Protein AF-A0A0E9MU02-F1 (afdb_monomer_lite)

Sequence (56 aa):
MGILKQLAEYLYLRKKDPQAPKSKWISYMHGINRISILMFAAALLFMLIRFLFFRR

Secondary structure (DSSP, 8-state):
--HHHHHHHHTTSSPPPTTS---HHHHHHHHHHHHHHHHHHHHHHHHHHHHHHS--

Radius of gyration: 16.81 Å; chains: 1; bounding box: 32×21×48 Å

Foldseek 3Di:
DDPVVVVCVVVVVDPDDPPPDPDPVVVVVVVVVVVVVVVVVVVVVVVVCCVPPVPD

Structure (mmCIF, N/CA/C/O backbone):
data_AF-A0A0E9MU02-F1
#
_entry.id   AF-A0A0E9MU02-F1
#
loop_
_atom_site.group_PDB
_atom_site.id
_atom_site.type_symbol
_atom_site.label_atom_id
_atom_site.label_alt_id
_atom_site.label_comp_id
_atom_site.label_asym_id
_atom_site.label_entity_id
_atom_site.label_seq_id
_atom_site.pdbx_PDB_ins_code
_atom_site.Cartn_x
_atom_site.Cartn_y
_atom_site.Cartn_z
_atom_site.occupancy
_atom_site.B_iso_or_equiv
_atom_site.auth_seq_id
_atom_site.auth_comp_id
_atom_site.auth_asym_id
_atom_site.auth_atom_id
_atom_site.pdbx_PDB_model_num
ATOM 1 N N . MET A 1 1 ? -7.915 -4.625 -22.719 1.00 65.69 1 MET A N 1
ATOM 2 C CA . MET A 1 1 ? -7.667 -4.886 -21.284 1.00 65.69 1 MET A CA 1
ATOM 3 C C . MET A 1 1 ? -9.000 -5.203 -20.629 1.00 65.69 1 MET A C 1
ATOM 5 O O . MET A 1 1 ? -9.859 -4.339 -20.629 1.00 65.69 1 MET A O 1
ATOM 9 N N . GLY A 1 2 ? -9.221 -6.436 -20.171 1.00 83.69 2 GLY A N 1
ATOM 10 C CA . GLY A 1 2 ? -10.452 -6.794 -19.455 1.00 83.69 2 GLY A CA 1
ATOM 11 C C . GLY A 1 2 ? -10.217 -6.752 -17.949 1.00 83.69 2 GLY A C 1
ATOM 12 O O . GLY A 1 2 ? -9.185 -7.250 -17.499 1.00 83.69 2 GLY A O 1
ATOM 13 N N . ILE A 1 3 ? -11.166 -6.214 -17.179 1.00 82.75 3 ILE A N 1
ATOM 14 C CA . ILE A 1 3 ? -11.097 -6.145 -15.705 1.00 82.75 3 ILE A CA 1
ATOM 15 C C . ILE A 1 3 ? -10.824 -7.539 -15.114 1.00 82.75 3 ILE A C 1
ATOM 17 O O . ILE A 1 3 ? -9.952 -7.700 -14.264 1.00 82.75 3 ILE A O 1
ATOM 21 N N . LEU A 1 4 ? -11.475 -8.573 -15.655 1.00 85.75 4 LEU A N 1
ATOM 22 C CA . LEU A 1 4 ? -11.280 -9.968 -15.245 1.00 85.75 4 LEU A CA 1
ATOM 23 C C . LEU A 1 4 ? -9.854 -10.487 -15.507 1.00 85.75 4 LEU A C 1
ATOM 25 O O . LEU A 1 4 ? -9.304 -11.215 -14.685 1.00 85.75 4 LEU A O 1
ATOM 29 N N . LYS A 1 5 ? -9.219 -10.084 -16.621 1.00 84.25 5 LYS A N 1
ATOM 30 C CA . LYS A 1 5 ? -7.823 -10.453 -16.931 1.00 84.25 5 LYS A CA 1
ATOM 31 C C . LYS A 1 5 ? -6.868 -9.819 -15.915 1.00 84.25 5 LYS A C 1
ATOM 33 O O . LYS A 1 5 ? -5.973 -10.495 -15.422 1.00 84.25 5 LYS A O 1
ATOM 38 N N . GLN A 1 6 ? -7.091 -8.550 -15.576 1.00 80.44 6 GLN A N 1
ATOM 39 C CA . GLN A 1 6 ? -6.271 -7.821 -14.610 1.00 80.44 6 GLN A CA 1
ATOM 40 C C . GLN A 1 6 ? -6.409 -8.388 -13.191 1.00 80.44 6 GLN A C 1
ATOM 42 O O . GLN A 1 6 ? -5.404 -8.531 -12.501 1.00 80.44 6 GLN A O 1
ATOM 47 N N . LEU A 1 7 ? -7.622 -8.771 -12.775 1.00 83.88 7 LEU A N 1
ATOM 48 C CA . LEU A 1 7 ? -7.845 -9.441 -11.489 1.00 83.88 7 LEU A CA 1
ATOM 49 C C . LEU A 1 7 ? -7.144 -10.806 -11.427 1.00 83.88 7 LEU A C 1
ATOM 51 O O . LEU A 1 7 ? -6.478 -11.098 -10.438 1.00 83.88 7 LEU A O 1
ATOM 55 N N . ALA A 1 8 ? -7.225 -11.614 -12.489 1.00 86.50 8 ALA A N 1
ATOM 56 C CA . ALA A 1 8 ? -6.544 -12.910 -12.548 1.00 86.50 8 ALA A CA 1
ATOM 57 C C . ALA A 1 8 ? -5.008 -12.781 -12.493 1.00 86.50 8 ALA A C 1
ATOM 59 O O . ALA A 1 8 ? -4.345 -13.586 -11.842 1.00 86.50 8 ALA A O 1
ATOM 60 N N . GLU A 1 9 ? -4.437 -11.763 -13.141 1.00 84.62 9 GLU A N 1
ATOM 61 C CA . GLU A 1 9 ? -3.003 -11.451 -13.044 1.00 84.62 9 GLU A CA 1
ATOM 62 C C . GLU A 1 9 ? -2.616 -10.955 -11.642 1.00 84.62 9 GLU A C 1
ATOM 64 O O . GLU A 1 9 ? -1.559 -11.319 -11.130 1.00 84.62 9 GLU A O 1
ATOM 69 N N . TYR A 1 10 ? -3.477 -10.161 -10.997 1.00 79.00 10 TYR A N 1
ATOM 70 C CA . TYR A 1 10 ? -3.242 -9.630 -9.651 1.00 79.00 10 TYR A CA 1
ATOM 71 C C . TYR A 1 10 ? -3.302 -10.714 -8.565 1.00 79.00 10 TYR A C 1
ATOM 73 O O . TYR A 1 10 ? -2.515 -10.688 -7.622 1.00 79.00 10 TYR A O 1
ATOM 81 N N . LEU A 1 11 ? -4.196 -11.695 -8.724 1.00 84.75 11 LEU A N 1
ATOM 82 C CA . LEU A 1 11 ? -4.305 -12.875 -7.859 1.00 84.75 11 LEU A CA 1
ATOM 83 C C . LEU A 1 11 ? -3.271 -13.967 -8.188 1.00 84.75 11 LEU A C 1
ATOM 85 O O . LEU A 1 11 ? -3.348 -15.060 -7.638 1.00 84.75 11 LEU A O 1
ATOM 89 N N . TYR A 1 12 ? -2.325 -13.699 -9.096 1.00 80.06 12 TYR A N 1
ATOM 90 C CA . TYR A 1 12 ? -1.329 -14.661 -9.586 1.00 80.06 12 TYR A CA 1
ATOM 91 C C . TYR A 1 12 ? -1.919 -15.943 -10.210 1.00 80.06 12 TYR A C 1
ATOM 93 O O . TYR A 1 12 ? -1.190 -16.898 -10.465 1.00 80.06 12 TYR A O 1
ATOM 101 N N . LEU A 1 13 ? -3.216 -15.956 -10.538 1.00 87.25 13 LEU A N 1
ATOM 102 C CA . LEU A 1 13 ? -3.899 -17.064 -11.222 1.00 87.25 13 LEU A CA 1
ATOM 103 C C . LEU A 1 13 ? -3.494 -17.165 -12.698 1.00 87.25 13 LEU A C 1
ATOM 105 O O . LEU A 1 13 ? -3.735 -18.173 -13.360 1.00 87.25 13 LEU A O 1
ATOM 109 N N . ARG A 1 14 ? -2.889 -16.102 -13.232 1.00 81.50 14 ARG A N 1
ATOM 110 C CA . ARG A 1 14 ? -2.412 -16.025 -14.608 1.00 81.50 14 ARG A CA 1
ATOM 111 C C . ARG A 1 14 ? -1.046 -15.354 -14.663 1.00 81.50 14 ARG A C 1
ATOM 113 O O . ARG A 1 14 ? -0.798 -14.361 -13.984 1.00 81.50 14 ARG A O 1
ATOM 120 N N . LYS A 1 15 ? -0.164 -15.877 -15.520 1.00 77.06 15 LYS A N 1
ATOM 121 C CA . LYS A 1 15 ? 1.151 -15.282 -15.780 1.00 77.06 15 LYS A CA 1
ATOM 122 C C . LYS A 1 15 ? 0.984 -13.880 -16.374 1.00 77.06 15 LYS A C 1
ATOM 124 O O . LYS A 1 15 ? 0.196 -13.693 -17.302 1.00 77.06 15 LYS A O 1
ATOM 129 N N . LYS A 1 16 ? 1.749 -12.922 -15.844 1.00 78.56 16 LYS A N 1
ATOM 130 C CA . LYS A 1 16 ? 1.784 -11.536 -16.324 1.00 78.56 16 LYS A CA 1
ATOM 131 C C . LYS A 1 16 ? 2.155 -11.487 -17.807 1.00 78.56 16 LYS A C 1
ATOM 133 O O . LYS A 1 16 ? 3.002 -12.262 -18.256 1.00 78.56 16 LYS A O 1
ATOM 138 N N . ASP A 1 17 ? 1.535 -10.564 -18.536 1.00 80.06 17 ASP A N 1
ATOM 139 C CA . ASP A 1 17 ? 1.764 -10.376 -19.967 1.00 80.06 17 ASP A CA 1
ATOM 140 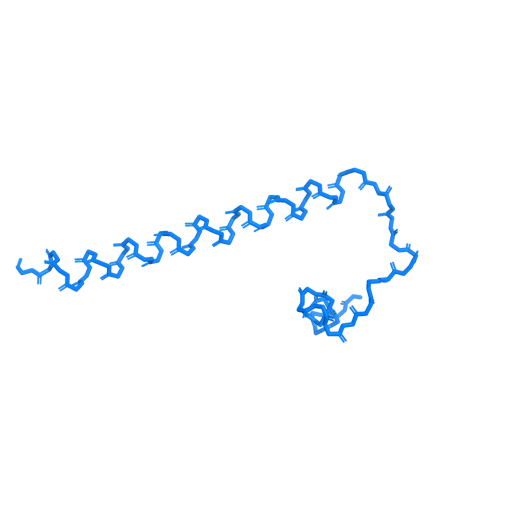C C . ASP A 1 17 ? 3.267 -10.165 -20.277 1.00 80.06 17 ASP A C 1
ATOM 142 O O . ASP A 1 17 ? 3.869 -9.217 -19.756 1.00 80.06 17 ASP A O 1
ATOM 146 N N . PRO A 1 18 ? 3.905 -11.035 -21.086 1.00 77.69 18 PRO A N 1
ATOM 147 C CA . PRO A 1 18 ? 5.329 -10.932 -21.399 1.00 77.69 18 PRO A CA 1
ATOM 148 C C . PRO A 1 18 ? 5.672 -9.710 -22.262 1.00 77.69 18 PRO A C 1
ATOM 150 O O . PRO A 1 18 ? 6.830 -9.291 -22.255 1.00 77.69 18 PRO A O 1
ATOM 153 N N . GLN A 1 19 ? 4.689 -9.122 -22.957 1.00 81.31 19 GLN A N 1
ATOM 154 C CA . GLN A 1 19 ? 4.855 -7.892 -23.737 1.00 81.31 19 GLN A CA 1
ATOM 155 C C . GLN A 1 19 ? 4.579 -6.624 -22.916 1.00 81.31 19 GLN A C 1
ATOM 157 O O . GLN A 1 19 ? 4.634 -5.515 -23.448 1.00 81.31 19 GLN A O 1
ATOM 162 N N . ALA A 1 20 ? 4.285 -6.756 -21.616 1.00 78.56 20 ALA A N 1
ATOM 163 C CA . ALA A 1 20 ? 4.060 -5.598 -20.765 1.00 78.56 20 ALA A CA 1
ATOM 164 C C . ALA A 1 20 ? 5.319 -4.709 -20.711 1.00 78.56 20 ALA A C 1
ATOM 166 O O . ALA A 1 20 ? 6.428 -5.227 -20.522 1.00 78.56 20 ALA A O 1
ATOM 167 N N . PRO A 1 21 ? 5.167 -3.375 -20.810 1.00 78.19 21 PRO A N 1
ATOM 168 C CA . PRO A 1 21 ? 6.294 -2.465 -20.716 1.00 78.19 21 PRO A CA 1
ATOM 169 C C . PRO A 1 21 ? 7.029 -2.670 -19.387 1.00 78.19 21 PRO A C 1
ATOM 171 O O . PRO A 1 21 ? 6.451 -2.583 -18.302 1.00 78.19 21 PRO A O 1
ATOM 174 N N . LYS A 1 22 ? 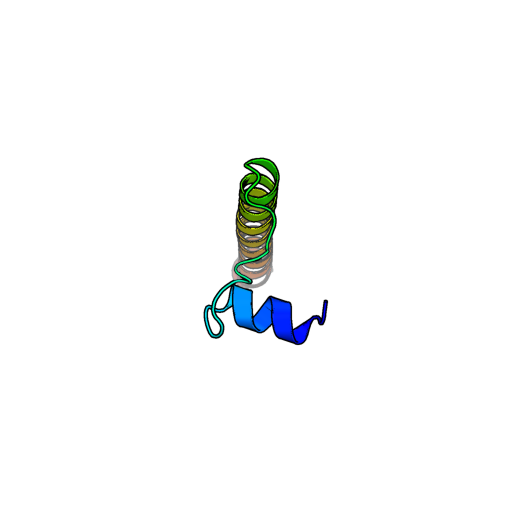8.328 -2.967 -19.467 1.00 77.31 22 LYS A N 1
ATOM 175 C CA . LYS A 1 22 ? 9.194 -3.175 -18.299 1.00 77.31 22 LYS A CA 1
ATOM 176 C C . LYS A 1 22 ? 9.799 -1.843 -17.864 1.00 77.31 22 LYS A C 1
ATOM 178 O O . LYS A 1 22 ? 11.006 -1.648 -17.937 1.00 77.31 22 LYS A O 1
ATOM 183 N N . SER A 1 23 ? 8.951 -0.899 -17.455 1.00 86.12 23 SER A N 1
ATOM 184 C CA . SER A 1 23 ? 9.407 0.394 -16.936 1.00 86.12 23 SER A CA 1
ATOM 185 C C . SER A 1 23 ? 9.39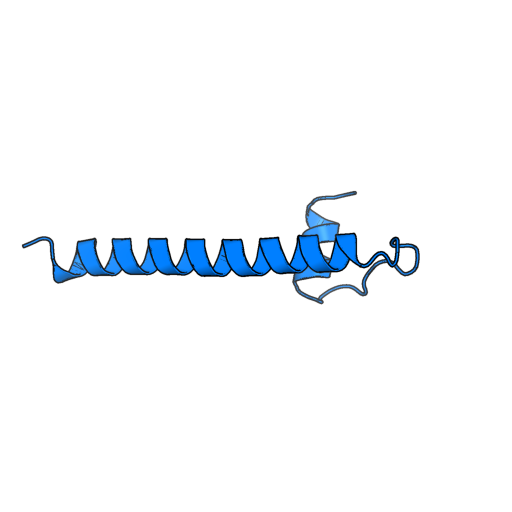2 0.415 -15.406 1.00 86.12 23 SER A 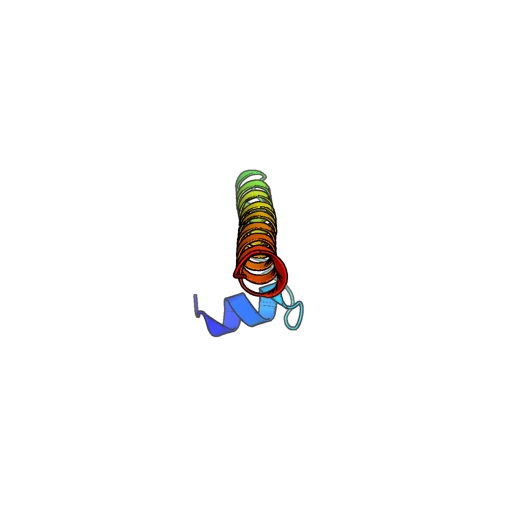C 1
ATOM 187 O O . SER A 1 23 ? 8.516 -0.172 -14.763 1.00 86.12 23 SER A O 1
ATOM 189 N N . LYS A 1 24 ? 10.349 1.134 -14.804 1.00 85.81 24 LYS A N 1
ATOM 190 C CA . LYS A 1 24 ? 10.376 1.368 -13.349 1.00 85.81 24 LYS A CA 1
ATOM 191 C C . LYS A 1 24 ? 9.093 2.063 -12.867 1.00 85.81 24 LYS A C 1
ATOM 193 O O . LYS A 1 24 ? 8.580 1.729 -11.804 1.00 85.81 24 LYS A O 1
ATOM 198 N N . TRP A 1 25 ? 8.518 2.935 -13.697 1.00 87.25 25 TRP A N 1
ATOM 199 C CA . TRP A 1 25 ? 7.260 3.644 -13.441 1.00 87.25 25 TRP A CA 1
ATOM 200 C C . TRP A 1 25 ? 6.072 2.709 -13.189 1.00 87.25 25 TRP A C 1
ATOM 202 O O . TRP A 1 25 ? 5.291 2.944 -12.272 1.00 87.25 25 TRP A O 1
ATOM 212 N N . ILE A 1 26 ? 5.969 1.603 -13.931 1.00 85.38 26 ILE A N 1
ATOM 213 C CA . ILE A 1 26 ? 4.895 0.614 -13.741 1.00 85.38 26 ILE A CA 1
ATOM 214 C C . ILE A 1 26 ? 5.055 -0.131 -12.411 1.00 85.38 26 ILE A C 1
ATOM 216 O O . ILE A 1 26 ? 4.062 -0.431 -11.746 1.00 85.38 26 ILE A O 1
ATOM 220 N N . SER A 1 27 ? 6.295 -0.393 -11.988 1.00 82.50 27 SER A N 1
ATOM 221 C CA . SER A 1 27 ? 6.566 -0.969 -10.668 1.00 82.50 27 SER A CA 1
ATOM 222 C C . SER A 1 27 ? 6.183 -0.004 -9.544 1.00 82.50 27 SER A C 1
ATOM 224 O O . SER A 1 27 ? 5.566 -0.428 -8.568 1.00 82.50 27 SER A O 1
ATOM 226 N N . TYR A 1 28 ? 6.492 1.290 -9.692 1.00 90.56 28 TYR A N 1
ATOM 227 C CA . TYR A 1 28 ? 6.083 2.314 -8.726 1.00 90.56 28 TYR A CA 1
ATOM 228 C C . TYR A 1 28 ? 4.563 2.454 -8.648 1.00 90.56 28 TYR A C 1
ATOM 230 O O . TYR A 1 28 ? 4.018 2.477 -7.549 1.00 90.56 28 TYR A O 1
ATOM 238 N N . MET A 1 29 ? 3.867 2.436 -9.786 1.00 89.81 29 MET A N 1
ATOM 239 C CA . MET A 1 29 ? 2.404 2.462 -9.831 1.00 89.81 29 MET A CA 1
ATOM 240 C C . MET A 1 29 ? 1.790 1.279 -9.063 1.00 89.81 29 MET A C 1
ATOM 242 O O . MET A 1 29 ? 0.850 1.451 -8.291 1.00 89.81 29 MET A O 1
ATOM 246 N N . HIS A 1 30 ? 2.361 0.077 -9.207 1.00 85.94 30 HIS A N 1
ATOM 247 C CA . HIS A 1 30 ? 1.939 -1.089 -8.426 1.00 85.94 30 HIS A CA 1
ATOM 248 C C . HIS A 1 30 ? 2.249 -0.944 -6.929 1.00 85.94 30 HIS A C 1
ATOM 250 O O . HIS A 1 30 ? 1.442 -1.356 -6.098 1.00 85.94 30 HIS A O 1
ATOM 256 N N . GLY A 1 31 ? 3.394 -0.353 -6.579 1.00 89.31 31 GLY A N 1
ATOM 257 C CA . GLY A 1 31 ? 3.752 -0.046 -5.194 1.00 89.31 31 GLY A CA 1
ATOM 258 C C . GLY A 1 31 ? 2.744 0.895 -4.537 1.00 89.31 31 GLY A C 1
ATOM 259 O O . GLY A 1 31 ? 2.241 0.592 -3.458 1.00 89.31 31 GLY A O 1
ATOM 260 N N . ILE A 1 32 ? 2.377 1.975 -5.231 1.00 94.88 32 ILE A N 1
ATOM 261 C CA . ILE A 1 32 ? 1.366 2.933 -4.770 1.00 94.88 32 ILE A CA 1
ATOM 262 C C . ILE A 1 32 ? 0.013 2.237 -4.573 1.00 94.88 32 ILE A C 1
ATOM 264 O O . ILE A 1 32 ? -0.592 2.391 -3.515 1.00 94.88 32 ILE A O 1
ATOM 268 N N . ASN A 1 33 ? -0.427 1.393 -5.516 1.00 93.25 33 ASN A N 1
ATOM 269 C CA . ASN A 1 33 ? -1.669 0.6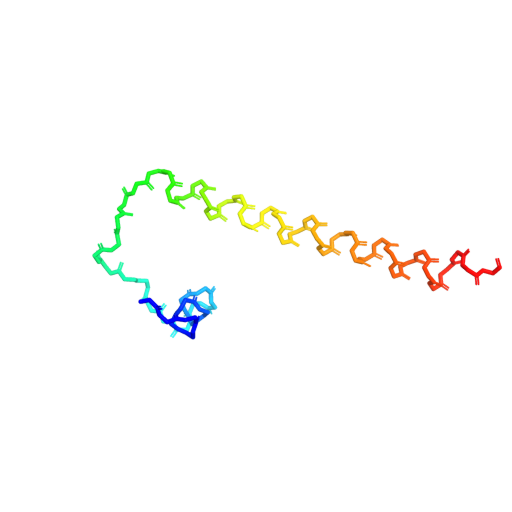30 -5.350 1.00 93.25 33 ASN A CA 1
ATOM 270 C C . ASN A 1 33 ? -1.637 -0.282 -4.113 1.00 93.25 33 ASN A C 1
ATOM 272 O O . ASN A 1 33 ? -2.602 -0.312 -3.351 1.00 93.25 33 ASN A O 1
ATOM 276 N N . ARG A 1 34 ? -0.526 -0.984 -3.863 1.00 90.69 34 ARG A N 1
ATOM 277 C CA . ARG A 1 34 ? -0.376 -1.827 -2.663 1.00 90.69 34 ARG A CA 1
ATOM 278 C C . ARG A 1 34 ? -0.480 -1.004 -1.379 1.00 90.69 34 ARG A C 1
ATOM 280 O O . ARG A 1 34 ? -1.220 -1.392 -0.481 1.00 90.69 34 ARG A O 1
ATOM 287 N N . ILE A 1 35 ? 0.202 0.142 -1.317 1.00 95.75 35 ILE A N 1
ATOM 288 C CA . ILE A 1 35 ? 0.136 1.054 -0.164 1.00 95.75 35 ILE A CA 1
ATOM 289 C C . ILE A 1 35 ? -1.295 1.568 0.028 1.00 95.75 35 ILE A C 1
ATOM 291 O O . ILE A 1 35 ? -1.800 1.548 1.146 1.00 95.75 35 ILE A O 1
ATOM 295 N N . SER A 1 36 ? -1.979 1.952 -1.053 1.00 95.12 36 SER A N 1
ATOM 296 C CA . SER A 1 36 ? -3.353 2.460 -0.979 1.00 95.12 36 SER A CA 1
ATOM 297 C C . SER A 1 36 ? -4.337 1.426 -0.418 1.00 95.12 36 SER A C 1
ATOM 299 O O . SER A 1 36 ? -5.165 1.774 0.420 1.00 95.12 36 SER A O 1
ATOM 301 N N . ILE A 1 37 ? -4.199 0.146 -0.793 1.00 94.06 37 ILE A N 1
ATOM 302 C CA . ILE A 1 37 ? -5.027 -0.947 -0.261 1.00 94.06 37 ILE A CA 1
ATOM 303 C C . ILE A 1 37 ? -4.759 -1.147 1.233 1.00 94.06 37 ILE A C 1
ATOM 305 O O . ILE A 1 37 ? -5.703 -1.310 2.002 1.00 94.06 37 ILE A O 1
ATOM 309 N N . LEU A 1 38 ? -3.492 -1.097 1.659 1.00 95.12 38 LEU A N 1
ATOM 310 C CA . LEU A 1 38 ? -3.132 -1.220 3.074 1.00 95.12 38 LEU A CA 1
ATOM 311 C C . LEU A 1 38 ? -3.682 -0.054 3.905 1.00 95.12 38 LEU A C 1
ATOM 313 O O . LEU A 1 38 ? -4.269 -0.283 4.960 1.00 95.12 38 LEU A O 1
ATOM 317 N N . MET A 1 39 ? -3.549 1.183 3.418 1.00 97.31 39 MET A N 1
ATOM 318 C CA . MET A 1 39 ? -4.107 2.364 4.085 1.00 97.31 39 MET A C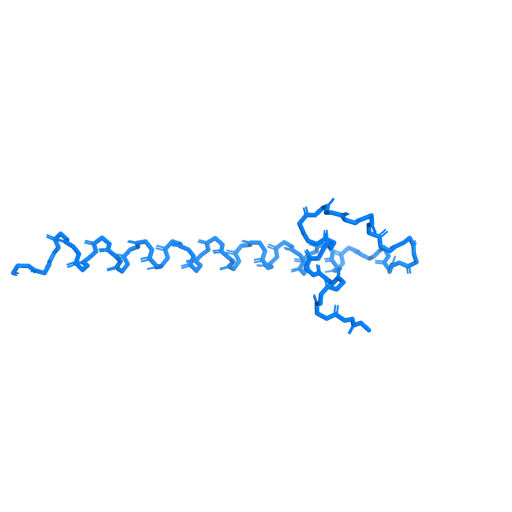A 1
ATOM 319 C C . MET A 1 39 ? -5.635 2.304 4.168 1.00 97.31 39 MET A C 1
ATOM 321 O O . MET A 1 39 ? -6.208 2.597 5.216 1.00 97.31 39 MET A O 1
ATOM 325 N N . PHE A 1 40 ? -6.297 1.884 3.088 1.00 97.19 40 PHE A N 1
ATOM 326 C CA . PHE A 1 40 ? -7.746 1.713 3.059 1.00 97.19 40 PHE A CA 1
ATOM 327 C C . PHE A 1 40 ? -8.212 0.648 4.060 1.00 97.19 40 PHE A C 1
ATOM 329 O O . PHE A 1 40 ? -9.118 0.902 4.853 1.00 97.19 40 PHE A O 1
ATOM 336 N N . ALA A 1 41 ? -7.555 -0.515 4.086 1.00 96.81 41 ALA A N 1
ATOM 337 C CA . ALA A 1 41 ? -7.852 -1.577 5.043 1.00 96.81 41 ALA A CA 1
ATOM 338 C C . ALA A 1 41 ? -7.627 -1.125 6.497 1.00 96.81 41 ALA A C 1
ATOM 340 O O . ALA A 1 41 ? -8.454 -1.413 7.361 1.00 96.81 41 ALA A O 1
ATOM 341 N N . ALA A 1 42 ? -6.558 -0.367 6.767 1.00 97.69 42 ALA A N 1
ATOM 342 C CA . ALA A 1 42 ? -6.298 0.205 8.086 1.00 97.69 42 ALA A CA 1
ATOM 343 C C . ALA A 1 42 ? -7.400 1.191 8.516 1.00 97.69 42 ALA A C 1
ATOM 345 O O . ALA A 1 42 ? -7.858 1.137 9.657 1.00 97.69 42 ALA A O 1
ATOM 346 N N . ALA A 1 43 ? -7.876 2.045 7.605 1.00 98.06 43 ALA A N 1
ATOM 347 C CA . ALA A 1 43 ? -8.979 2.966 7.873 1.00 98.06 43 ALA A CA 1
ATOM 348 C C . ALA A 1 43 ? -10.304 2.229 8.141 1.00 98.06 43 ALA A C 1
ATOM 350 O O . ALA A 1 43 ? -11.023 2.586 9.077 1.00 98.06 43 ALA A O 1
ATOM 351 N N . LEU A 1 44 ? -10.610 1.176 7.371 1.00 97.75 44 LEU A N 1
ATOM 352 C CA . LEU A 1 44 ? -11.773 0.319 7.621 1.00 97.75 44 LEU A CA 1
ATOM 353 C C . LEU A 1 44 ? -11.690 -0.361 8.990 1.00 97.75 44 LEU A C 1
ATOM 355 O O . LEU A 1 44 ? -12.669 -0.356 9.734 1.00 97.75 44 LEU A O 1
ATOM 359 N N . LEU A 1 45 ? -10.523 -0.902 9.346 1.00 97.38 45 LEU A N 1
ATOM 360 C CA . LEU A 1 45 ? -10.307 -1.535 10.644 1.00 97.38 45 LEU A CA 1
ATOM 361 C C . LEU A 1 45 ? -10.465 -0.526 11.787 1.00 97.38 45 LEU A C 1
ATOM 363 O O . LEU A 1 45 ? -11.148 -0.812 12.766 1.00 97.38 45 LEU A O 1
ATOM 367 N N . PHE A 1 46 ? -9.897 0.672 11.641 1.00 97.25 46 PHE A N 1
ATOM 368 C CA . PHE A 1 46 ? -10.060 1.757 12.606 1.00 97.25 46 PHE A CA 1
ATOM 369 C C . PHE A 1 46 ? -11.535 2.134 12.794 1.00 97.25 46 PHE A C 1
ATOM 371 O O . PHE A 1 46 ? -12.010 2.244 13.926 1.00 97.25 46 PHE A O 1
ATOM 378 N N . MET A 1 47 ? -12.280 2.284 11.695 1.00 96.75 47 MET A N 1
ATOM 379 C CA . MET A 1 47 ? -13.709 2.590 11.735 1.00 96.75 47 MET A CA 1
ATOM 380 C C . MET A 1 47 ? -14.506 1.474 12.420 1.00 96.75 47 MET A C 1
ATOM 382 O O . MET A 1 47 ? -15.363 1.766 13.254 1.00 96.75 47 MET A O 1
ATOM 386 N N . LEU A 1 48 ? -14.194 0.210 12.122 1.00 96.75 48 LEU A N 1
ATOM 387 C CA . LEU A 1 48 ? -14.844 -0.953 12.722 1.00 96.75 48 LEU A CA 1
ATOM 388 C C . LEU A 1 48 ? -14.572 -1.043 14.230 1.00 96.75 48 LEU A C 1
ATOM 390 O O . LEU A 1 48 ? -15.507 -1.218 15.008 1.00 96.75 48 LEU A O 1
ATOM 394 N N . ILE A 1 49 ? -13.319 -0.858 14.657 1.00 96.31 49 ILE A N 1
ATOM 395 C CA . ILE A 1 49 ? -12.943 -0.840 16.078 1.00 96.31 49 ILE A CA 1
ATOM 396 C C . ILE A 1 49 ? -13.666 0.302 16.797 1.00 96.31 49 ILE A C 1
ATOM 398 O O . ILE A 1 49 ? -14.255 0.093 17.857 1.00 96.31 49 ILE A O 1
ATOM 402 N N . ARG A 1 50 ? -13.681 1.503 16.207 1.00 94.75 50 ARG A N 1
ATOM 403 C CA . ARG A 1 50 ? -14.416 2.643 16.764 1.00 94.75 50 ARG A CA 1
ATOM 404 C C . ARG A 1 50 ? -15.906 2.331 16.905 1.00 94.75 50 ARG A C 1
ATOM 406 O O . ARG A 1 50 ? -16.495 2.639 17.936 1.00 94.75 50 ARG A O 1
ATOM 413 N N . PHE A 1 51 ? -16.508 1.718 15.890 1.00 95.25 51 PHE A N 1
ATOM 414 C CA . PHE A 1 51 ? -17.924 1.372 15.895 1.00 95.25 51 PHE A CA 1
ATOM 415 C C . PHE A 1 51 ? -18.272 0.315 16.953 1.00 95.25 51 PHE A C 1
ATOM 417 O O . PHE A 1 51 ? -19.281 0.469 17.632 1.00 95.25 51 PHE A O 1
ATOM 424 N N . LEU A 1 52 ? -17.446 -0.722 17.117 1.00 95.00 52 LEU A N 1
ATOM 425 C CA . LEU A 1 52 ? -17.722 -1.830 18.038 1.00 95.00 52 LEU A CA 1
ATOM 426 C C . LEU A 1 52 ? -17.371 -1.520 19.499 1.00 95.00 52 LEU A C 1
ATOM 428 O O . LEU A 1 52 ? -18.092 -1.947 20.396 1.00 95.00 52 LEU A O 1
ATOM 432 N N . PHE A 1 53 ? -16.277 -0.794 19.751 1.00 93.19 53 PHE A N 1
ATOM 433 C CA . PHE A 1 53 ? -15.738 -0.621 21.108 1.00 93.19 53 PHE A CA 1
ATOM 434 C C . PHE A 1 53 ? -15.956 0.775 21.701 1.00 93.19 53 PHE A C 1
ATOM 436 O O . PHE A 1 53 ? -16.014 0.906 22.920 1.00 93.19 53 PHE A O 1
ATOM 443 N N . PHE A 1 54 ? -16.089 1.815 20.872 1.00 86.31 54 PHE A N 1
ATOM 444 C CA . PHE A 1 54 ? -16.166 3.211 21.334 1.00 86.31 54 PHE A CA 1
ATOM 445 C C . PHE A 1 54 ? -17.553 3.840 21.164 1.00 86.31 54 PHE A C 1
ATOM 447 O O . PHE A 1 54 ? -17.735 5.013 21.477 1.00 86.31 54 PHE A O 1
ATOM 454 N N . ARG A 1 55 ? -18.533 3.080 20.669 1.00 70.56 55 ARG A N 1
ATOM 455 C CA . ARG A 1 55 ? -19.928 3.506 20.520 1.00 70.56 55 ARG A CA 1
ATOM 456 C C . ARG A 1 55 ? -20.774 2.992 21.696 1.00 70.56 55 ARG A C 1
ATOM 458 O O . ARG A 1 55 ? -21.748 2.273 21.489 1.00 70.56 55 ARG A O 1
ATOM 465 N N . ARG A 1 56 ? -20.351 3.321 22.920 1.00 57.78 56 ARG A N 1
ATOM 466 C CA . ARG A 1 56 ? -21.214 3.340 24.111 1.00 57.78 56 ARG A CA 1
ATOM 467 C C . ARG A 1 56 ? -21.610 4.773 24.416 1.00 57.78 56 ARG A C 1
ATOM 469 O O . ARG A 1 56 ? -20.759 5.657 24.176 1.00 57.78 56 ARG A O 1
#

Organism: NCBI:txid1220578

pLDDT: mean 87.19, std 8.67, range [57.78, 98.06]

InterPro domains:
  IPR046615 Protein of unknown function DUF6728 [PF20498] (3-53)